Protein AF-A0A3B0ZFK2-F1 (afdb_monomer_lite)

Radius of gyration: 15.41 Å; chains: 1; bounding box: 37×19×56 Å

Secondary structure (DSSP, 8-state):
--------HHHHHHHHHHHHHHHHSPPPGGGTTT---HHHHHHHHHHHH-TTTS-HHHHHHHHHHHHHHTT--TTTT-

pLDDT: mean 82.91, std 15.32, range [41.81, 95.94]

Structure (mmCIF, N/CA/C/O backbone):
data_AF-A0A3B0ZFK2-F1
#
_entry.id   AF-A0A3B0ZFK2-F1
#
loop_
_atom_site.group_PDB
_atom_site.id
_atom_site.type_symbol
_atom_site.label_atom_id
_atom_site.label_alt_id
_atom_site.label_comp_id
_atom_site.label_asym_id
_atom_site.label_entity_id
_atom_site.label_seq_id
_atom_site.pdbx_PDB_ins_code
_atom_site.Cartn_x
_atom_site.Cartn_y
_atom_site.Cartn_z
_atom_site.occupancy
_atom_site.B_iso_or_equiv
_atom_site.auth_seq_id
_atom_site.auth_comp_id
_atom_site.auth_asym_id
_atom_site.auth_atom_id
_atom_site.pdbx_PDB_model_num
ATOM 1 N N . MET A 1 1 ? 15.267 4.167 -31.555 1.00 45.50 1 MET A N 1
ATOM 2 C CA . MET A 1 1 ? 14.031 4.035 -30.755 1.00 45.50 1 MET A CA 1
ATOM 3 C C . MET A 1 1 ? 14.412 4.080 -29.282 1.00 45.50 1 MET A C 1
ATOM 5 O O . MET A 1 1 ? 14.638 3.038 -28.693 1.00 45.50 1 MET A O 1
ATOM 9 N N . ASN A 1 2 ? 14.542 5.276 -28.706 1.00 41.81 2 ASN A N 1
ATOM 10 C CA . ASN A 1 2 ? 14.703 5.432 -27.258 1.00 41.81 2 ASN A CA 1
ATOM 11 C C . ASN A 1 2 ? 13.372 5.928 -26.707 1.00 41.81 2 ASN A C 1
ATOM 13 O O . ASN A 1 2 ? 13.129 7.131 -26.646 1.00 41.81 2 ASN A O 1
ATOM 17 N N . LEU A 1 3 ? 12.488 4.996 -26.356 1.00 52.09 3 LEU A N 1
ATOM 18 C CA . LEU A 1 3 ? 11.323 5.316 -25.542 1.00 52.09 3 LEU A CA 1
ATOM 19 C C . LEU A 1 3 ? 11.828 5.448 -24.107 1.00 52.09 3 LEU A C 1
ATOM 21 O O . LEU A 1 3 ? 11.826 4.486 -23.343 1.00 52.09 3 LEU A O 1
ATOM 25 N N . MET A 1 4 ? 12.318 6.638 -23.754 1.00 55.62 4 MET A N 1
ATOM 26 C CA . MET A 1 4 ? 12.481 7.023 -22.356 1.00 55.62 4 MET A CA 1
ATOM 27 C C . MET A 1 4 ? 11.080 7.170 -21.758 1.00 55.62 4 MET A C 1
ATOM 29 O O . MET A 1 4 ? 10.572 8.276 -21.601 1.00 55.62 4 MET A O 1
ATOM 33 N N . ALA A 1 5 ? 10.415 6.042 -21.500 1.00 60.69 5 ALA A N 1
ATOM 34 C CA . ALA A 1 5 ? 9.234 6.020 -20.661 1.00 60.69 5 ALA A CA 1
ATOM 35 C C . ALA A 1 5 ? 9.685 6.556 -19.294 1.00 60.69 5 ALA A C 1
ATOM 37 O O . ALA A 1 5 ? 10.599 5.970 -18.701 1.00 60.69 5 ALA A O 1
ATOM 38 N N . PRO A 1 6 ? 9.144 7.690 -18.815 1.00 54.97 6 PRO A N 1
ATOM 39 C CA . PRO A 1 6 ? 9.513 8.211 -17.512 1.00 54.97 6 PRO A CA 1
ATOM 40 C C . PRO A 1 6 ? 9.306 7.102 -16.483 1.00 54.97 6 PRO A C 1
ATOM 42 O O . PRO A 1 6 ? 8.246 6.480 -16.411 1.00 54.97 6 PRO A O 1
ATOM 45 N N . HIS A 1 7 ? 10.364 6.813 -15.732 1.00 62.28 7 HIS A N 1
ATOM 46 C CA . HIS A 1 7 ? 10.402 5.793 -14.695 1.00 62.28 7 HIS A CA 1
ATOM 47 C C . HIS A 1 7 ? 9.548 6.281 -13.515 1.00 62.28 7 HIS A C 1
ATOM 49 O O . HIS A 1 7 ? 10.060 6.743 -12.499 1.00 62.28 7 HIS A O 1
ATOM 55 N N . ASN A 1 8 ? 8.224 6.250 -13.674 1.00 73.44 8 ASN A N 1
ATOM 56 C CA . ASN A 1 8 ? 7.259 6.872 -12.768 1.00 73.44 8 ASN A CA 1
ATOM 57 C C . ASN A 1 8 ? 7.012 6.022 -11.504 1.00 73.44 8 ASN A C 1
ATOM 59 O O . ASN A 1 8 ? 5.900 5.973 -10.987 1.00 73.44 8 ASN A O 1
ATOM 63 N N . SER A 1 9 ? 8.054 5.358 -10.986 1.00 81.31 9 SER A N 1
ATOM 64 C CA . SER A 1 9 ? 8.002 4.502 -9.788 1.00 81.31 9 SER A CA 1
ATOM 65 C C . SER A 1 9 ? 7.473 5.235 -8.555 1.00 81.31 9 SER A C 1
ATOM 67 O O . SER A 1 9 ? 6.949 4.605 -7.642 1.00 81.31 9 SER A O 1
ATOM 69 N N . TRP A 1 10 ? 7.556 6.569 -8.536 1.00 89.94 10 TRP A N 1
ATOM 70 C CA . TRP A 1 10 ? 6.964 7.386 -7.479 1.00 89.94 10 TRP A CA 1
ATOM 71 C C . TRP A 1 10 ? 5.438 7.222 -7.389 1.00 89.94 10 TRP A C 1
ATOM 73 O O . TRP A 1 10 ? 4.894 7.334 -6.295 1.00 89.94 10 TRP A O 1
ATOM 83 N N . VAL A 1 11 ? 4.751 6.898 -8.495 1.00 92.50 11 VAL A N 1
ATOM 84 C CA . VAL A 1 11 ? 3.297 6.659 -8.503 1.00 92.50 11 VAL A CA 1
ATOM 85 C C . VAL A 1 11 ? 2.950 5.421 -7.691 1.00 92.50 11 VAL A C 1
ATOM 87 O O . VAL A 1 11 ? 1.983 5.451 -6.940 1.00 92.50 11 VAL A O 1
ATOM 90 N N . ILE A 1 12 ? 3.765 4.365 -7.774 1.00 92.00 12 ILE A N 1
ATOM 91 C CA . ILE A 1 12 ? 3.576 3.143 -6.981 1.00 92.00 12 ILE A CA 1
ATOM 92 C C . ILE A 1 12 ? 3.577 3.514 -5.494 1.00 92.00 12 ILE A C 1
ATOM 94 O O . ILE A 1 12 ? 2.607 3.258 -4.784 1.00 92.00 12 ILE A O 1
ATOM 98 N N . ILE A 1 13 ? 4.617 4.223 -5.049 1.00 92.44 13 ILE A N 1
ATOM 99 C CA . ILE A 1 13 ? 4.752 4.665 -3.655 1.00 92.44 13 ILE A CA 1
ATOM 100 C C . ILE A 1 13 ? 3.582 5.575 -3.253 1.00 92.44 13 ILE A C 1
ATOM 102 O O . ILE A 1 13 ? 2.966 5.351 -2.214 1.00 92.44 13 ILE A O 1
ATOM 106 N N . ALA A 1 14 ? 3.223 6.557 -4.085 1.00 95.25 14 ALA A N 1
ATOM 107 C CA . ALA A 1 14 ? 2.116 7.471 -3.809 1.00 95.25 14 ALA A CA 1
ATOM 108 C C . ALA A 1 14 ? 0.773 6.736 -3.663 1.00 95.25 14 ALA A C 1
ATOM 110 O O . ALA A 1 14 ? 0.000 7.047 -2.758 1.00 95.25 14 ALA A O 1
ATOM 111 N N . THR A 1 15 ? 0.504 5.731 -4.504 1.00 94.75 15 THR A N 1
ATOM 112 C CA . THR A 1 15 ? -0.727 4.930 -4.407 1.00 94.75 15 THR A CA 1
ATOM 113 C C . THR A 1 15 ? -0.763 4.052 -3.158 1.00 94.75 15 THR A C 1
ATOM 115 O O . THR A 1 15 ? -1.819 3.952 -2.539 1.00 94.75 15 THR A O 1
ATOM 118 N N . PHE A 1 16 ? 0.369 3.481 -2.729 1.00 94.94 16 PHE A N 1
ATOM 119 C CA . PHE A 1 16 ? 0.444 2.746 -1.462 1.00 94.94 16 PHE A CA 1
ATOM 120 C C . PHE A 1 16 ? 0.234 3.663 -0.253 1.00 94.94 16 PHE A C 1
ATOM 122 O O . PHE A 1 16 ? -0.498 3.303 0.665 1.00 94.94 16 PHE A O 1
ATOM 129 N N . ILE A 1 17 ? 0.809 4.869 -0.267 1.00 94.50 17 ILE A N 1
ATOM 130 C CA . ILE A 1 17 ? 0.573 5.869 0.785 1.00 94.50 17 ILE A CA 1
ATOM 131 C C . ILE A 1 17 ? -0.910 6.257 0.830 1.00 94.50 17 ILE A C 1
ATOM 133 O O . ILE A 1 17 ? -1.503 6.281 1.906 1.00 94.50 17 ILE A O 1
ATOM 137 N N . ALA A 1 18 ? -1.531 6.518 -0.323 1.00 95.69 18 ALA A N 1
ATOM 138 C CA . ALA A 1 18 ? -2.955 6.839 -0.393 1.00 95.69 18 ALA A CA 1
ATOM 139 C C . ALA A 1 18 ? -3.830 5.689 0.135 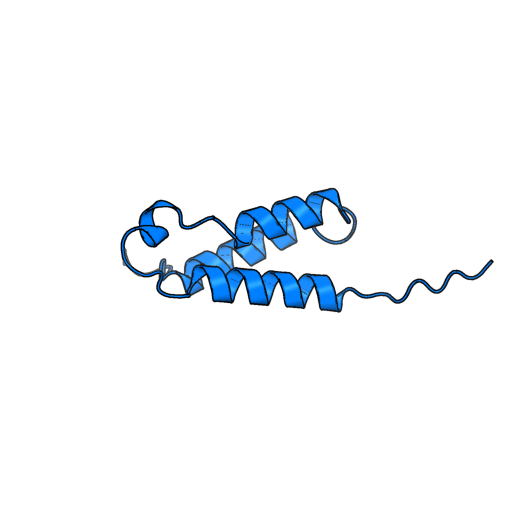1.00 95.69 18 ALA A C 1
ATOM 141 O O . ALA A 1 18 ? -4.758 5.931 0.904 1.00 95.69 18 ALA A O 1
ATOM 142 N N . ALA A 1 19 ? -3.505 4.442 -0.219 1.00 94.69 19 ALA A N 1
ATOM 143 C CA . ALA A 1 19 ? -4.196 3.261 0.290 1.00 94.69 19 ALA A CA 1
ATOM 144 C C . ALA A 1 19 ? -4.070 3.127 1.813 1.00 94.69 19 ALA A C 1
ATOM 146 O O . ALA A 1 19 ? -5.062 2.848 2.487 1.00 94.69 19 ALA A O 1
ATOM 147 N N . LEU A 1 20 ? -2.881 3.379 2.366 1.00 92.12 20 LEU A N 1
ATOM 148 C CA . LEU A 1 20 ? -2.652 3.355 3.808 1.00 92.12 20 LEU A CA 1
ATOM 149 C C . LEU A 1 20 ? -3.471 4.440 4.520 1.00 92.12 20 LEU A C 1
ATOM 151 O O . LEU A 1 20 ? -4.145 4.150 5.505 1.00 92.12 20 LEU A O 1
ATOM 155 N N . ILE A 1 21 ? -3.489 5.666 3.988 1.00 92.00 21 ILE A N 1
ATOM 156 C CA . ILE A 1 21 ? -4.300 6.766 4.534 1.00 92.00 21 ILE A CA 1
ATOM 157 C C . ILE A 1 21 ? -5.788 6.399 4.527 1.00 92.00 21 ILE A C 1
ATOM 159 O O . ILE A 1 21 ? -6.454 6.559 5.547 1.00 92.00 21 ILE A O 1
ATOM 163 N N . LEU A 1 22 ? -6.304 5.869 3.413 1.00 90.75 22 LEU A N 1
ATOM 164 C CA . LEU A 1 22 ? -7.701 5.428 3.312 1.00 90.75 22 LEU A CA 1
ATOM 165 C C . LEU A 1 22 ? -8.028 4.291 4.284 1.00 90.75 22 LEU A C 1
ATOM 167 O O . LEU A 1 22 ? -9.147 4.217 4.784 1.00 90.75 22 LEU A O 1
ATOM 171 N N . THR A 1 23 ? -7.057 3.421 4.563 1.00 89.12 23 THR A N 1
ATOM 172 C CA . THR A 1 23 ? -7.225 2.307 5.504 1.00 89.12 23 THR A CA 1
ATOM 173 C C . THR A 1 23 ? -7.313 2.796 6.951 1.00 89.12 23 THR A C 1
ATOM 175 O O . THR A 1 23 ? -8.126 2.287 7.725 1.00 89.12 23 THR A O 1
ATOM 178 N N . LEU A 1 24 ? -6.515 3.807 7.309 1.00 87.00 24 LEU A N 1
ATOM 179 C CA . LEU A 1 24 ? -6.487 4.399 8.651 1.00 87.00 24 LEU A CA 1
ATOM 180 C C . LEU A 1 24 ? -7.597 5.425 8.892 1.00 87.00 24 LEU A C 1
ATOM 182 O O . LEU A 1 24 ? -7.901 5.739 10.042 1.00 87.00 24 LEU A O 1
ATOM 186 N N . MET A 1 25 ? -8.194 5.962 7.828 1.00 87.44 25 MET A N 1
ATOM 187 C CA . MET A 1 25 ? -9.243 6.963 7.945 1.00 87.44 25 MET A CA 1
ATOM 188 C C . MET A 1 25 ? -10.451 6.388 8.709 1.00 87.44 25 MET A C 1
ATOM 190 O O . MET A 1 25 ? -10.955 5.320 8.346 1.00 87.44 25 MET A O 1
ATOM 194 N N . PRO A 1 26 ? -10.947 7.074 9.756 1.00 81.31 26 PRO A N 1
ATOM 195 C CA . PRO A 1 26 ? -12.166 6.656 10.430 1.00 81.31 26 PRO A CA 1
ATOM 196 C C . PRO A 1 26 ? -13.343 6.849 9.471 1.00 81.31 26 PRO A C 1
ATOM 198 O O . PRO A 1 26 ? -13.640 7.965 9.038 1.00 81.31 26 PRO A O 1
ATOM 201 N N . LEU A 1 27 ? -13.995 5.748 9.110 1.00 82.44 27 LEU A N 1
ATOM 202 C CA . LEU A 1 27 ? -15.204 5.770 8.298 1.00 82.44 27 LEU A CA 1
ATOM 203 C C . LEU A 1 27 ? -16.415 5.982 9.215 1.00 82.44 27 LEU A C 1
ATOM 205 O O . LEU A 1 27 ? -16.444 5.511 10.345 1.00 82.44 27 LEU A O 1
ATOM 209 N N . PHE A 1 28 ? -17.421 6.719 8.748 1.00 81.25 28 PHE 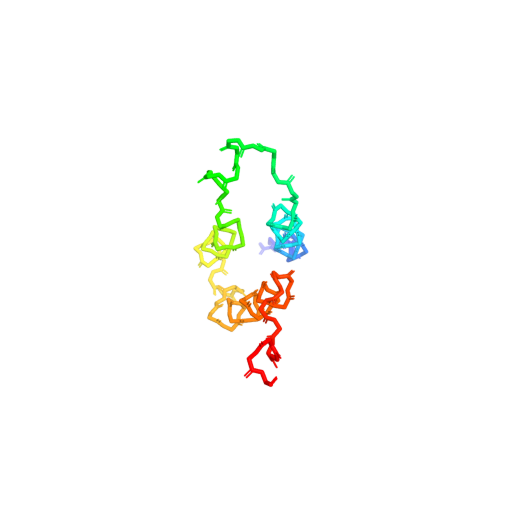A N 1
ATOM 210 C CA . PHE A 1 28 ? -18.604 7.017 9.554 1.00 81.25 28 PHE A CA 1
ATOM 211 C C . PHE A 1 28 ? -19.681 5.934 9.398 1.00 81.25 28 PHE A C 1
ATOM 213 O O . PHE A 1 28 ? -20.146 5.666 8.286 1.00 81.25 28 PHE A O 1
ATOM 220 N N . GLY A 1 29 ? -20.141 5.372 10.520 1.00 82.31 29 GLY A N 1
ATOM 221 C CA . GLY A 1 29 ? -21.354 4.557 10.604 1.00 82.31 29 GLY A CA 1
ATOM 222 C C . GLY A 1 29 ? -21.353 3.347 9.665 1.00 82.31 29 GLY A C 1
ATOM 223 O O . GLY A 1 29 ? -20.544 2.438 9.790 1.00 82.31 29 GLY A O 1
ATOM 224 N N . TRP A 1 30 ? -22.278 3.326 8.706 1.00 81.44 30 TRP A N 1
ATOM 225 C CA . TRP A 1 30 ? -22.486 2.198 7.791 1.00 81.44 30 TRP A CA 1
ATOM 226 C C . TRP A 1 30 ? -21.335 1.966 6.796 1.00 81.44 30 TRP A C 1
ATOM 228 O O . TRP A 1 30 ? -21.218 0.858 6.271 1.00 81.44 30 TRP A O 1
ATOM 238 N N . LEU A 1 31 ? -20.466 2.959 6.551 1.00 80.19 31 LEU A N 1
ATOM 239 C CA . LEU A 1 31 ? -19.282 2.764 5.703 1.00 80.19 31 LEU A CA 1
ATOM 240 C C . LEU A 1 31 ? -18.236 1.858 6.359 1.00 80.19 31 LEU A C 1
ATOM 242 O O . LEU A 1 31 ? -17.435 1.269 5.638 1.00 80.19 31 LEU A O 1
ATOM 246 N N . GLU A 1 32 ? -18.233 1.719 7.689 1.00 77.50 32 GLU A N 1
ATOM 247 C CA . GLU A 1 32 ? -17.283 0.825 8.358 1.00 77.50 32 GLU A CA 1
ATOM 248 C C . GLU A 1 32 ? -17.483 -0.632 7.943 1.00 77.50 32 GLU A C 1
ATOM 250 O O . GLU A 1 32 ? -16.503 -1.348 7.757 1.00 77.50 32 GLU A O 1
ATOM 255 N N . LEU A 1 33 ? -18.733 -1.050 7.715 1.00 78.06 33 LEU A N 1
ATOM 256 C CA . LEU A 1 33 ? -19.052 -2.411 7.278 1.00 78.06 33 LEU A CA 1
ATOM 257 C C . LEU A 1 33 ? -18.552 -2.700 5.856 1.00 78.06 33 LEU A C 1
ATOM 259 O O . LEU A 1 33 ? -18.281 -3.845 5.509 1.00 78.06 33 LEU A O 1
ATOM 263 N N . LEU A 1 34 ? -18.440 -1.659 5.033 1.00 80.00 34 LEU A N 1
ATOM 264 C CA . LEU A 1 34 ? -17.989 -1.755 3.650 1.00 80.00 34 LEU A CA 1
ATOM 265 C C . LEU A 1 34 ? -16.521 -1.376 3.483 1.00 80.00 34 LEU A C 1
ATOM 267 O O . LEU A 1 34 ? -16.105 -1.219 2.339 1.00 80.00 34 LEU A O 1
ATOM 271 N N . ARG A 1 35 ? -15.752 -1.210 4.572 1.00 79.56 35 ARG A N 1
ATOM 272 C CA . ARG A 1 35 ? -14.346 -0.787 4.523 1.00 79.56 35 ARG A CA 1
ATOM 273 C C . ARG A 1 35 ? -13.553 -1.731 3.609 1.00 79.56 35 ARG A C 1
ATOM 275 O O . ARG A 1 35 ? -13.293 -2.866 4.002 1.00 79.56 35 ARG A O 1
ATOM 282 N N . PRO A 1 36 ? -13.157 -1.296 2.400 1.00 86.88 36 PRO A N 1
ATOM 283 C CA . PRO A 1 36 ? -12.381 -2.142 1.513 1.00 86.88 36 PRO A CA 1
ATOM 284 C C . PRO A 1 36 ? -10.957 -2.285 2.043 1.00 86.88 36 PRO A C 1
ATOM 286 O O . PRO A 1 36 ? -10.397 -1.349 2.614 1.00 86.88 36 PRO A O 1
ATOM 289 N N . GLU A 1 37 ? -10.339 -3.426 1.759 1.00 89.56 37 GLU A N 1
ATOM 290 C CA . GLU A 1 37 ? -8.914 -3.663 1.997 1.00 89.56 37 GLU A CA 1
ATOM 291 C C . GLU A 1 37 ? -8.073 -2.906 0.951 1.00 89.56 37 GLU A C 1
ATOM 293 O O . GLU A 1 37 ? -7.493 -3.500 0.038 1.00 89.56 37 GLU A O 1
ATOM 298 N N . TRP A 1 38 ? -8.048 -1.570 1.035 1.00 92.31 38 TRP A N 1
ATOM 299 C CA . TRP A 1 38 ? -7.422 -0.690 0.037 1.00 92.31 38 TRP A CA 1
ATOM 300 C C . TRP A 1 38 ? -5.965 -1.055 -0.237 1.00 92.31 38 TRP A C 1
ATOM 302 O O . TRP A 1 38 ? -5.547 -1.085 -1.395 1.00 92.31 38 TRP A O 1
ATOM 312 N N . MET A 1 39 ? -5.204 -1.369 0.816 1.00 93.00 39 MET A N 1
ATOM 313 C CA . MET A 1 39 ? -3.801 -1.769 0.704 1.00 93.00 39 MET A CA 1
ATOM 314 C C . MET A 1 39 ? -3.649 -3.041 -0.139 1.00 93.00 39 MET A C 1
ATOM 316 O O . MET A 1 39 ? -2.803 -3.102 -1.032 1.00 93.00 39 MET A O 1
ATOM 320 N N . THR A 1 40 ? -4.521 -4.024 0.088 1.00 93.50 40 THR A N 1
ATOM 321 C CA . THR A 1 40 ? -4.551 -5.290 -0.653 1.00 93.50 40 THR A CA 1
ATOM 322 C C . THR A 1 40 ? -4.966 -5.076 -2.105 1.00 93.50 40 THR A C 1
ATOM 324 O O . THR A 1 40 ? -4.337 -5.624 -3.008 1.00 93.50 40 THR A O 1
ATOM 327 N N . ILE A 1 41 ? -5.973 -4.238 -2.361 1.00 95.38 41 ILE A N 1
ATOM 328 C CA . ILE A 1 41 ? -6.431 -3.925 -3.723 1.00 95.38 41 ILE A CA 1
ATOM 329 C C . ILE A 1 41 ? -5.311 -3.256 -4.530 1.00 95.38 41 ILE A C 1
ATOM 331 O O . ILE A 1 41 ? -5.033 -3.669 -5.658 1.00 95.38 41 ILE A O 1
ATOM 335 N N . VAL A 1 42 ? -4.636 -2.256 -3.953 1.00 95.94 42 VAL A N 1
ATOM 336 C CA . VAL A 1 42 ? -3.515 -1.565 -4.610 1.00 95.94 42 VAL A CA 1
ATOM 337 C C . VAL A 1 42 ? -2.334 -2.508 -4.830 1.00 95.94 42 VAL A C 1
ATOM 339 O O . VAL A 1 42 ? -1.737 -2.493 -5.907 1.00 95.94 42 VAL A O 1
ATOM 342 N N . LEU A 1 43 ? -2.025 -3.369 -3.857 1.00 95.06 43 LEU A N 1
ATOM 343 C CA . LEU A 1 43 ? -0.978 -4.377 -3.999 1.00 95.06 43 LEU A CA 1
ATOM 344 C C . LEU A 1 43 ? -1.269 -5.329 -5.164 1.00 95.06 43 LEU A C 1
ATOM 346 O O . LEU A 1 43 ? -0.414 -5.514 -6.028 1.00 95.06 43 LEU A O 1
ATOM 350 N N . VAL A 1 44 ? -2.477 -5.896 -5.215 1.00 95.19 44 VAL A N 1
ATOM 351 C CA . VAL A 1 44 ? -2.892 -6.810 -6.290 1.00 95.19 44 VAL A CA 1
ATOM 352 C C . VAL A 1 44 ? -2.836 -6.109 -7.643 1.00 95.19 44 VAL A C 1
ATOM 354 O O . VAL A 1 44 ? -2.303 -6.674 -8.597 1.00 95.19 44 VAL A O 1
ATOM 357 N N . TYR A 1 45 ? -3.318 -4.868 -7.727 1.00 95.62 45 TYR A N 1
ATOM 358 C CA . TYR A 1 45 ? -3.242 -4.080 -8.953 1.00 95.62 45 TYR A CA 1
ATOM 359 C C . TYR A 1 45 ? -1.801 -3.950 -9.465 1.00 95.62 45 TYR A C 1
ATOM 361 O O . TYR A 1 45 ? -1.542 -4.238 -10.633 1.00 95.62 45 TYR A O 1
ATOM 369 N N . TRP A 1 46 ? -0.846 -3.575 -8.610 1.00 95.44 46 TRP A N 1
ATOM 370 C CA . TRP A 1 46 ? 0.543 -3.391 -9.042 1.00 95.44 46 TRP A CA 1
ATOM 371 C C . TRP A 1 46 ? 1.289 -4.697 -9.309 1.00 95.44 46 TRP A C 1
ATOM 373 O O . TRP A 1 46 ? 2.134 -4.722 -10.206 1.00 95.44 46 TRP A O 1
ATOM 383 N N . CYS A 1 47 ? 0.948 -5.778 -8.603 1.00 94.56 47 CYS A N 1
ATOM 384 C CA . CYS A 1 47 ? 1.428 -7.122 -8.932 1.00 94.56 47 CYS A CA 1
ATOM 385 C C . CYS A 1 47 ? 1.007 -7.543 -10.350 1.00 94.56 47 CYS A C 1
ATOM 387 O O . CYS A 1 47 ? 1.757 -8.242 -11.025 1.00 94.56 47 CYS A O 1
ATOM 389 N N . LEU A 1 48 ? -0.176 -7.120 -10.811 1.00 94.31 48 LEU A N 1
ATOM 390 C CA . LEU A 1 48 ? -0.660 -7.402 -12.166 1.00 94.31 48 LEU A CA 1
ATOM 391 C C . LEU A 1 48 ? -0.104 -6.422 -13.208 1.00 94.31 48 LEU A C 1
ATOM 393 O O . LEU A 1 48 ? 0.229 -6.834 -14.316 1.00 94.31 48 LEU A O 1
ATOM 397 N N . ALA A 1 49 ? -0.015 -5.133 -12.872 1.00 93.81 49 ALA A N 1
ATOM 398 C CA . ALA A 1 49 ? 0.384 -4.085 -13.808 1.00 93.81 49 ALA A CA 1
ATOM 399 C C . ALA A 1 49 ? 1.899 -4.049 -14.069 1.00 93.81 49 ALA A C 1
ATOM 401 O O . ALA A 1 49 ? 2.316 -3.780 -15.193 1.00 93.81 49 ALA A O 1
ATOM 402 N N . THR A 1 50 ? 2.716 -4.292 -13.039 1.00 92.06 50 THR A N 1
ATOM 403 C CA . THR A 1 50 ? 4.188 -4.240 -13.109 1.00 92.06 50 THR A CA 1
ATOM 404 C C . THR A 1 50 ? 4.817 -5.313 -12.204 1.00 92.06 50 THR A C 1
ATOM 406 O O . THR A 1 50 ? 5.432 -4.979 -11.178 1.00 92.06 50 THR A O 1
ATOM 409 N N . PRO A 1 51 ? 4.661 -6.608 -12.540 1.00 91.19 51 PRO A N 1
ATOM 410 C CA . PRO A 1 51 ? 5.191 -7.718 -11.740 1.00 91.19 51 PRO A CA 1
ATOM 411 C C . PRO A 1 51 ? 6.718 -7.672 -11.576 1.00 91.19 51 PRO A C 1
ATOM 413 O O . PRO A 1 51 ? 7.257 -8.179 -10.594 1.00 91.19 51 PRO A O 1
ATOM 416 N N . GLU A 1 52 ? 7.435 -7.030 -12.500 1.00 91.00 52 GLU A N 1
ATOM 417 C CA . GLU A 1 52 ? 8.887 -6.845 -12.435 1.00 91.00 52 GLU A CA 1
ATOM 418 C C . GLU A 1 52 ? 9.341 -5.861 -11.341 1.00 91.00 52 GLU A C 1
ATOM 420 O O . GLU A 1 52 ? 10.530 -5.797 -11.025 1.00 91.00 52 GLU A O 1
ATOM 425 N N . ARG A 1 53 ? 8.410 -5.099 -10.749 1.00 87.94 53 ARG A N 1
ATOM 426 C CA . ARG A 1 53 ? 8.679 -4.104 -9.6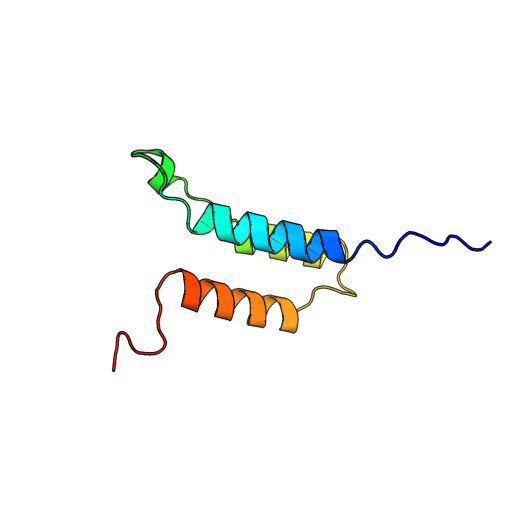93 1.00 87.94 53 ARG A CA 1
ATOM 427 C C . ARG A 1 53 ? 7.990 -4.433 -8.379 1.00 87.94 53 ARG A C 1
ATOM 429 O O . ARG A 1 53 ? 8.566 -4.196 -7.320 1.00 87.94 53 ARG A O 1
ATOM 436 N N . VAL A 1 54 ? 6.762 -4.942 -8.445 1.00 93.31 54 VAL A N 1
ATOM 437 C CA . VAL A 1 54 ? 5.946 -5.25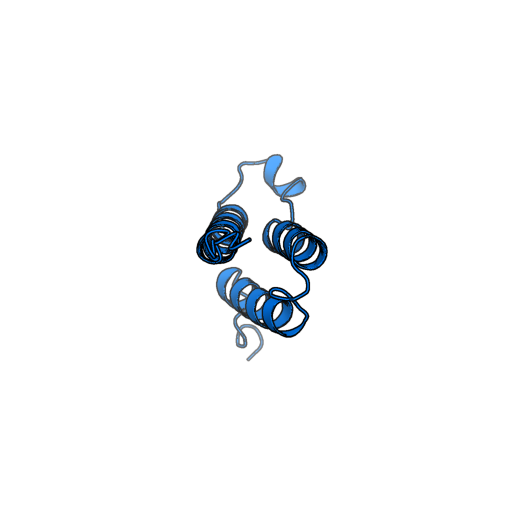9 -7.271 1.00 93.31 54 VAL A CA 1
ATOM 438 C C . VAL A 1 54 ? 5.705 -6.759 -7.244 1.00 93.31 54 VAL A C 1
ATOM 440 O O . VAL A 1 54 ? 4.949 -7.299 -8.041 1.00 93.31 54 VAL A O 1
ATOM 443 N N . GLY A 1 55 ? 6.389 -7.425 -6.317 1.00 92.06 55 GLY A N 1
ATOM 444 C CA . GLY A 1 55 ? 6.293 -8.864 -6.098 1.00 92.06 55 GLY A CA 1
ATOM 445 C C . GLY A 1 55 ? 6.117 -9.204 -4.621 1.00 92.06 55 GLY A C 1
ATOM 446 O O . GLY A 1 55 ? 5.814 -8.343 -3.795 1.00 92.06 55 GLY A O 1
ATOM 447 N N . VAL A 1 56 ? 6.365 -10.469 -4.275 1.00 92.88 56 VAL A N 1
ATOM 448 C CA . VAL A 1 56 ? 6.109 -11.022 -2.931 1.00 92.88 56 VAL A CA 1
ATOM 449 C C . VAL A 1 56 ? 6.790 -10.220 -1.817 1.00 92.88 56 VAL A C 1
ATOM 451 O O . VAL A 1 56 ? 6.163 -9.948 -0.800 1.00 92.88 56 VAL A O 1
ATOM 454 N N . ILE A 1 57 ? 8.038 -9.780 -2.016 1.00 94.69 57 ILE A N 1
ATOM 455 C CA . ILE A 1 57 ? 8.782 -8.996 -1.012 1.00 94.69 57 ILE A CA 1
ATOM 456 C C . ILE A 1 57 ? 8.102 -7.646 -0.745 1.00 94.69 57 ILE A C 1
ATOM 458 O O . ILE A 1 57 ? 7.975 -7.240 0.406 1.00 94.69 57 ILE A O 1
ATOM 462 N N . VAL A 1 58 ? 7.631 -6.963 -1.794 1.00 93.12 58 VAL A N 1
ATOM 463 C CA . VAL A 1 58 ? 6.927 -5.678 -1.651 1.00 93.12 58 VAL A CA 1
ATOM 464 C C . VAL A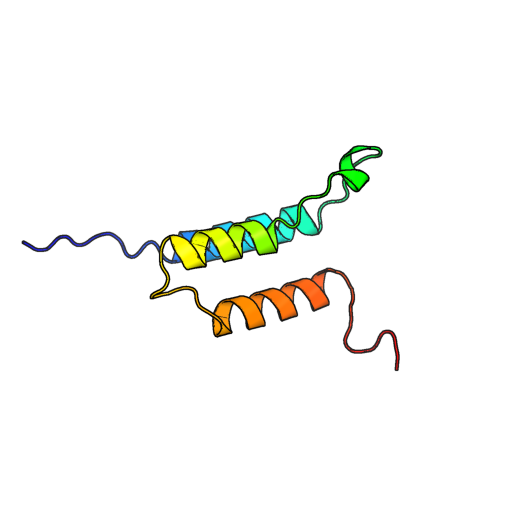 1 58 ? 5.602 -5.884 -0.921 1.00 93.12 58 VAL A C 1
ATOM 466 O O . VAL A 1 58 ? 5.285 -5.111 -0.023 1.00 93.12 58 VAL A O 1
ATOM 469 N N . GLY A 1 59 ? 4.872 -6.956 -1.244 1.00 93.25 59 GLY A N 1
ATOM 470 C CA . GLY A 1 59 ? 3.653 -7.331 -0.527 1.00 93.25 59 GLY A CA 1
ATOM 471 C C . GLY A 1 59 ? 3.892 -7.653 0.947 1.00 93.25 59 GLY A C 1
ATOM 472 O O . GLY A 1 59 ? 3.132 -7.210 1.801 1.00 93.25 59 GLY A O 1
ATOM 473 N N . TRP A 1 60 ? 4.981 -8.353 1.260 1.00 94.38 60 TRP A N 1
ATOM 474 C CA . TRP A 1 60 ? 5.366 -8.661 2.636 1.00 94.38 60 TRP A CA 1
ATOM 475 C C . TRP A 1 60 ? 5.702 -7.397 3.444 1.00 94.38 60 TRP A C 1
ATOM 477 O O . TRP A 1 60 ? 5.191 -7.224 4.548 1.00 94.38 60 TRP A O 1
ATOM 487 N N . ILE A 1 61 ? 6.486 -6.470 2.877 1.00 94.50 61 ILE A N 1
ATOM 488 C CA . ILE A 1 61 ? 6.784 -5.174 3.516 1.00 94.50 61 ILE A CA 1
ATOM 489 C C . ILE A 1 61 ? 5.502 -4.349 3.698 1.00 94.50 61 ILE A C 1
ATOM 491 O O . ILE A 1 61 ? 5.289 -3.774 4.764 1.00 94.50 61 ILE A O 1
ATOM 495 N N . ALA A 1 62 ? 4.641 -4.300 2.678 1.00 93.19 62 ALA A N 1
ATOM 496 C CA . ALA A 1 62 ? 3.352 -3.617 2.745 1.00 93.19 62 ALA A CA 1
ATOM 497 C C . ALA A 1 62 ? 2.458 -4.179 3.863 1.00 93.19 62 ALA A C 1
ATOM 499 O O . ALA A 1 62 ? 1.832 -3.396 4.575 1.00 93.19 62 ALA A O 1
ATOM 500 N N . GLY A 1 63 ? 2.448 -5.504 4.048 1.00 91.62 63 GLY A N 1
ATOM 501 C CA . GLY A 1 63 ? 1.753 -6.179 5.145 1.00 91.62 63 GLY A CA 1
ATOM 502 C C . GLY A 1 63 ? 2.281 -5.761 6.515 1.00 91.62 63 GLY A C 1
ATOM 503 O O . GLY A 1 63 ? 1.504 -5.319 7.348 1.00 91.62 63 GLY A O 1
ATOM 504 N N . ILE A 1 64 ? 3.604 -5.759 6.717 1.00 92.44 64 ILE A N 1
ATOM 505 C CA . ILE A 1 64 ? 4.207 -5.294 7.981 1.00 92.44 64 ILE A CA 1
ATOM 506 C C . ILE A 1 64 ? 3.832 -3.839 8.283 1.00 92.44 64 ILE A C 1
ATOM 508 O O . ILE A 1 64 ? 3.497 -3.506 9.418 1.00 92.44 64 ILE A O 1
ATOM 512 N N . ILE A 1 65 ? 3.887 -2.959 7.279 1.00 91.38 65 ILE A N 1
ATOM 513 C CA . ILE A 1 65 ? 3.499 -1.551 7.447 1.00 91.38 65 ILE A CA 1
ATOM 514 C C . ILE A 1 65 ? 2.027 -1.454 7.857 1.00 91.38 65 ILE A C 1
ATOM 516 O O . ILE A 1 65 ? 1.697 -0.687 8.761 1.00 91.38 65 ILE A O 1
ATOM 520 N N . LEU A 1 66 ? 1.155 -2.227 7.209 1.00 90.19 66 LEU A N 1
ATOM 521 C CA . LEU A 1 66 ? -0.268 -2.266 7.517 1.00 90.19 66 LEU A CA 1
ATOM 522 C C . LEU A 1 66 ? -0.534 -2.787 8.938 1.00 90.19 66 LEU A C 1
ATOM 524 O O . LEU A 1 66 ? -1.315 -2.173 9.664 1.00 90.19 66 LEU A O 1
ATOM 528 N N . ASP A 1 67 ? 0.146 -3.852 9.360 1.00 87.75 67 ASP A N 1
ATOM 529 C CA . ASP A 1 67 ? 0.008 -4.443 10.696 1.00 87.75 67 ASP A CA 1
ATOM 530 C C . ASP A 1 67 ? 0.415 -3.443 11.789 1.00 87.75 67 ASP A C 1
ATOM 532 O O . ASP A 1 67 ? -0.308 -3.236 12.768 1.00 87.75 67 ASP A O 1
ATOM 536 N N . VAL A 1 68 ? 1.541 -2.747 11.588 1.00 87.06 68 VAL A N 1
ATOM 537 C CA . VAL A 1 68 ? 2.013 -1.690 12.497 1.00 87.06 68 VAL A CA 1
ATOM 538 C C . VAL A 1 68 ? 1.029 -0.519 12.532 1.00 87.06 68 VAL A C 1
ATOM 540 O O . VAL A 1 68 ? 0.726 0.000 13.606 1.00 87.06 68 VAL A O 1
ATOM 543 N N . ALA A 1 69 ? 0.512 -0.105 11.374 1.00 85.81 69 ALA A N 1
ATOM 544 C CA . ALA A 1 69 ? -0.378 1.046 11.261 1.00 85.81 69 ALA A CA 1
ATOM 545 C C . ALA A 1 69 ? -1.778 0.787 11.844 1.00 85.81 69 ALA A C 1
ATOM 547 O O . ALA A 1 69 ? -2.385 1.692 12.413 1.00 85.81 69 ALA A O 1
ATOM 548 N N . THR A 1 70 ? -2.282 -0.443 11.736 1.00 83.38 70 THR A N 1
ATOM 549 C CA . THR A 1 70 ? -3.589 -0.855 12.279 1.00 83.38 70 THR A CA 1
ATOM 550 C C . THR A 1 70 ? -3.539 -1.231 13.761 1.00 83.38 70 THR A C 1
ATOM 552 O O . THR A 1 70 ? -4.572 -1.525 14.359 1.00 83.38 70 THR A O 1
ATOM 555 N N . GLY A 1 71 ? -2.365 -1.166 14.396 1.00 71.00 71 GLY A N 1
ATOM 556 C CA . GLY A 1 71 ? -2.232 -1.405 15.830 1.00 71.00 71 GLY A CA 1
ATOM 557 C C . GLY A 1 71 ? -2.157 -2.882 16.213 1.00 71.00 71 GLY A C 1
ATOM 558 O O . GLY A 1 71 ? -2.167 -3.183 17.411 1.00 71.00 71 GLY A O 1
ATOM 559 N N . SER A 1 72 ? -1.966 -3.786 15.241 1.00 58.66 72 SER A N 1
ATOM 560 C CA . SER A 1 72 ? -1.365 -5.104 15.478 1.00 58.66 72 SER A CA 1
ATOM 561 C C . SER A 1 72 ? 0.128 -4.912 15.769 1.00 58.66 72 SER A C 1
ATOM 563 O O . SER A 1 72 ? 1.017 -5.355 15.040 1.00 58.66 72 SER A O 1
ATOM 565 N N . LEU A 1 73 ? 0.416 -4.192 16.854 1.00 52.91 73 LEU A N 1
ATOM 566 C CA . LEU A 1 73 ? 1.745 -4.129 17.430 1.00 52.91 73 LEU A CA 1
ATOM 567 C C . LEU A 1 73 ? 2.182 -5.574 17.676 1.00 52.91 73 LEU A C 1
ATOM 569 O O . LEU A 1 73 ? 1.442 -6.339 18.301 1.00 52.91 73 LEU A O 1
ATOM 573 N N . LEU A 1 74 ? 3.384 -5.924 17.216 1.00 54.28 74 LEU A N 1
ATOM 574 C CA . LEU A 1 74 ? 4.143 -7.123 17.591 1.00 54.28 74 LEU A CA 1
ATOM 575 C C . LEU A 1 74 ? 4.440 -7.130 19.115 1.00 54.28 74 LEU A C 1
ATOM 577 O O . LEU A 1 74 ? 5.590 -7.144 19.536 1.00 54.28 74 LEU A O 1
ATOM 581 N N . GLY A 1 75 ? 3.396 -7.046 19.944 1.00 50.03 75 GLY A N 1
ATOM 582 C CA . GLY A 1 75 ? 3.448 -6.727 21.369 1.00 50.03 75 GLY A CA 1
ATOM 583 C C . GLY A 1 75 ? 2.092 -6.511 22.063 1.00 50.03 75 GLY A C 1
ATOM 584 O O . GLY A 1 75 ? 2.086 -6.364 23.275 1.00 50.03 75 GLY A O 1
ATOM 585 N N . GLN A 1 76 ? 0.940 -6.528 21.369 1.00 48.81 76 GLN A N 1
ATOM 586 C CA . GLN A 1 76 ? -0.377 -6.521 22.053 1.00 48.81 76 GLN A CA 1
ATOM 587 C C . GLN A 1 76 ? -0.674 -7.829 22.818 1.00 48.81 76 GLN A C 1
ATOM 589 O O . GLN A 1 76 ? -1.549 -7.852 23.674 1.00 48.81 76 GLN A O 1
ATOM 594 N N . ASN A 1 77 ? 0.064 -8.906 22.524 1.00 55.72 77 ASN A N 1
ATOM 595 C CA . ASN A 1 77 ? -0.031 -10.208 23.196 1.00 55.72 77 ASN A CA 1
ATOM 596 C C . ASN A 1 77 ? 1.239 -10.563 24.004 1.00 55.72 77 ASN A C 1
ATOM 598 O O . ASN A 1 77 ? 1.522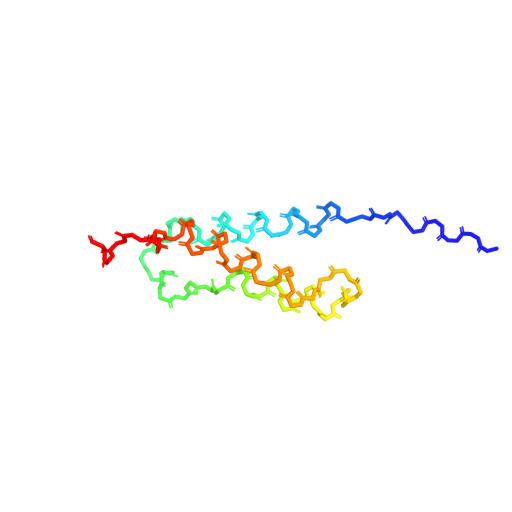 -11.749 24.174 1.00 55.72 77 ASN A O 1
ATOM 602 N N . ALA A 1 78 ? 2.036 -9.575 24.430 1.00 45.03 78 ALA A N 1
ATOM 603 C CA . ALA A 1 78 ? 3.224 -9.794 25.266 1.00 45.03 78 ALA A CA 1
ATOM 604 C C . ALA A 1 78 ? 2.952 -9.454 26.736 1.00 45.03 78 ALA A C 1
ATOM 606 O O . ALA A 1 78 ? 2.325 -8.400 26.985 1.00 45.03 78 ALA A O 1
#

InterPro domains:
  IPR007227 Cell shape-determining protein MreD [PF04093] (8-77)
  IPR007227 Cell shape-determining protein MreD [TIGR03426] (8-78)
  IPR026034 Cell shape-determining protein MreD, proteobacterial type [PTHR37484] (1-78)

Organism: NCBI:txid652676

Foldseek 3Di:
DDPPPPPVVVVLVVQLVVLLCLQLDDDPDPVVVVRDNSNVVSLVVCCVVPVVVRDDVNVVVSVVVSCVSVPVPPPPVD

Sequence (78 aa):
MNLMAPHNSWVIIATFIAALILTLMPLFGWLELLRPEWMTIVLVYWCLATPERVGVIVGWIAGIILDVATGSLLGQNA